Protein AF-A0A5J4PYS4-F1 (afdb_monomer)

Structure (mmCIF, N/CA/C/O backbone):
data_AF-A0A5J4PYS4-F1
#
_entry.id   AF-A0A5J4PYS4-F1
#
loop_
_atom_site.group_PDB
_atom_site.id
_atom_site.type_symbol
_atom_site.label_atom_id
_atom_site.label_alt_id
_atom_site.label_comp_id
_atom_site.label_asym_id
_atom_site.label_entity_id
_atom_site.label_seq_id
_atom_site.pdbx_PDB_ins_code
_atom_site.Cartn_x
_atom_site.Cartn_y
_atom_site.Cartn_z
_atom_site.occupancy
_atom_site.B_iso_or_equiv
_atom_site.auth_seq_id
_atom_site.auth_comp_id
_atom_site.auth_asym_id
_atom_site.auth_atom_id
_atom_site.pdbx_PDB_model_num
ATOM 1 N N . MET A 1 1 ? 14.140 6.755 12.773 1.00 70.88 1 MET A N 1
ATOM 2 C CA . MET A 1 1 ? 12.678 6.946 12.646 1.00 70.88 1 MET A CA 1
ATOM 3 C C . MET A 1 1 ? 12.234 7.919 13.729 1.00 70.88 1 MET A C 1
ATOM 5 O O . MET A 1 1 ? 12.740 7.810 14.842 1.00 70.88 1 MET A O 1
ATOM 9 N N . ASP A 1 2 ? 11.375 8.889 13.418 1.00 89.31 2 ASP A N 1
ATOM 10 C CA . ASP A 1 2 ? 10.907 9.851 14.423 1.00 89.31 2 ASP A CA 1
ATOM 11 C C . ASP A 1 2 ? 10.047 9.143 15.483 1.00 89.31 2 ASP A C 1
ATOM 13 O O . ASP A 1 2 ? 9.096 8.435 15.146 1.00 89.31 2 ASP A O 1
ATOM 17 N N . LYS A 1 3 ? 10.371 9.331 16.770 1.00 91.44 3 LYS A N 1
ATOM 18 C CA . LYS A 1 3 ? 9.675 8.670 17.887 1.00 91.44 3 LYS A CA 1
ATOM 19 C C . LYS A 1 3 ? 8.187 9.011 17.937 1.00 91.44 3 LYS A C 1
ATOM 21 O O . LYS A 1 3 ? 7.409 8.226 18.460 1.00 91.44 3 LYS A O 1
ATOM 26 N N . ARG A 1 4 ? 7.771 10.153 17.384 1.00 93.50 4 ARG A N 1
ATOM 27 C CA . ARG A 1 4 ? 6.372 10.601 17.390 1.00 93.50 4 ARG A CA 1
ATOM 28 C C . ARG A 1 4 ? 5.473 9.757 16.489 1.00 93.50 4 ARG A C 1
ATOM 30 O O . ARG A 1 4 ? 4.264 9.760 16.685 1.00 93.50 4 ARG A O 1
ATOM 37 N N . 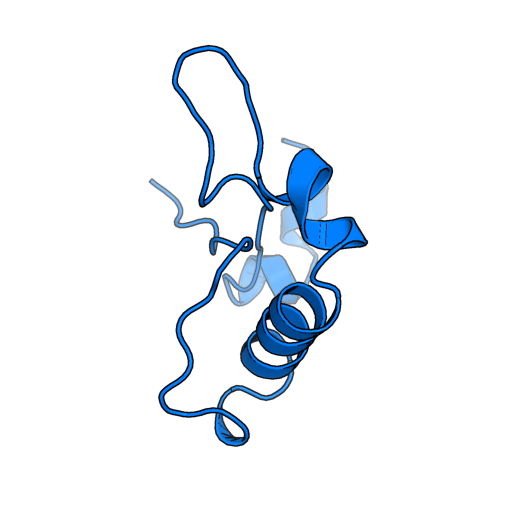TYR A 1 5 ? 6.029 8.994 15.544 1.00 90.62 5 TYR A N 1
ATOM 38 C CA . TYR A 1 5 ? 5.226 8.156 14.646 1.00 90.62 5 TYR A CA 1
ATOM 39 C C . TYR A 1 5 ? 4.469 7.040 15.370 1.00 90.62 5 TYR A C 1
ATOM 41 O O . TYR A 1 5 ? 3.411 6.625 14.900 1.00 90.62 5 TYR A O 1
ATOM 49 N N . ILE A 1 6 ? 4.933 6.634 16.557 1.00 92.31 6 ILE A N 1
ATOM 50 C CA . ILE A 1 6 ? 4.242 5.648 17.399 1.00 92.31 6 ILE A CA 1
ATOM 51 C C . ILE A 1 6 ? 2.868 6.128 17.891 1.00 92.31 6 ILE A C 1
ATOM 53 O O . ILE A 1 6 ? 2.041 5.323 18.319 1.00 92.31 6 ILE A O 1
ATOM 57 N N . LEU A 1 7 ? 2.620 7.442 17.842 1.00 95.12 7 LEU A N 1
ATOM 58 C CA . LEU A 1 7 ? 1.368 8.056 18.279 1.00 95.12 7 LEU A CA 1
ATOM 59 C C . LEU A 1 7 ? 0.252 7.918 17.234 1.00 95.12 7 LEU A C 1
ATOM 61 O O . LEU A 1 7 ? -0.921 8.090 17.562 1.00 95.12 7 LEU A O 1
ATOM 65 N N . PHE A 1 8 ? 0.581 7.606 15.977 1.00 95.25 8 PHE A N 1
ATOM 66 C CA . PHE A 1 8 ? -0.428 7.440 14.938 1.00 95.25 8 PHE A CA 1
ATOM 67 C C . PHE A 1 8 ? -1.171 6.112 15.084 1.00 95.25 8 PHE A C 1
ATOM 69 O O . PHE A 1 8 ? -0.563 5.046 15.195 1.00 95.25 8 PHE A O 1
ATOM 76 N N . LYS A 1 9 ? -2.502 6.156 14.941 1.00 95.88 9 LYS A N 1
ATOM 77 C CA . LYS A 1 9 ? -3.347 4.950 14.889 1.00 95.88 9 LYS A CA 1
ATOM 78 C C . LYS A 1 9 ? -2.891 3.972 13.803 1.00 95.88 9 LYS A C 1
ATOM 80 O O . LYS A 1 9 ? -2.955 2.767 14.013 1.00 95.88 9 LYS A O 1
ATOM 85 N N . ALA A 1 10 ? -2.421 4.481 12.662 1.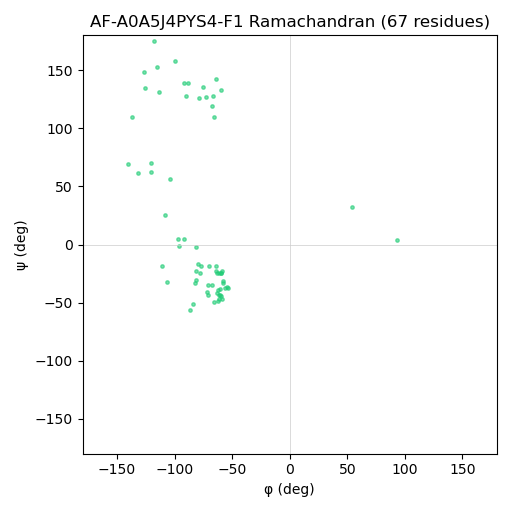00 94.00 10 ALA A N 1
ATOM 86 C CA . ALA A 1 10 ? -1.894 3.662 11.572 1.00 94.00 10 A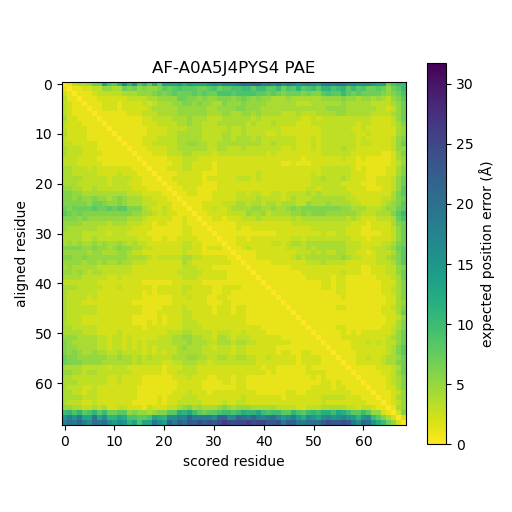LA A CA 1
ATOM 87 C C . ALA A 1 10 ? -0.686 2.822 12.022 1.00 94.00 10 ALA A C 1
ATOM 89 O O . ALA A 1 10 ? -0.654 1.621 11.767 1.00 94.00 10 ALA A O 1
ATOM 90 N N . TYR A 1 11 ? 0.250 3.419 12.768 1.00 93.50 11 TYR A N 1
ATOM 91 C CA . TYR A 1 11 ? 1.399 2.709 13.334 1.00 93.50 11 TYR A CA 1
ATOM 92 C C . TYR A 1 11 ? 0.960 1.676 14.377 1.00 93.50 11 TYR A C 1
ATOM 94 O O . TYR A 1 11 ? 1.318 0.505 14.281 1.00 93.50 11 TYR A O 1
ATOM 102 N N . GLN A 1 12 ? 0.114 2.083 15.328 1.00 93.50 12 GLN A N 1
ATOM 103 C CA . GLN A 1 12 ? -0.404 1.206 16.388 1.00 93.50 12 GLN A CA 1
ATOM 104 C C . GLN A 1 12 ? -1.157 -0.013 15.832 1.00 93.50 12 GLN A C 1
ATOM 106 O O . GLN A 1 12 ? -1.103 -1.094 16.410 1.00 93.50 12 GLN A O 1
ATOM 111 N N . ARG A 1 13 ? -1.837 0.151 14.691 1.00 93.56 13 ARG A N 1
ATOM 112 C CA . ARG A 1 13 ? -2.581 -0.908 13.990 1.00 93.56 13 ARG A CA 1
ATOM 113 C C . ARG A 1 13 ? -1.760 -1.651 12.934 1.00 93.56 13 ARG A C 1
ATOM 115 O O . ARG A 1 13 ? -2.323 -2.476 12.228 1.00 93.56 13 ARG A O 1
ATOM 122 N N . ARG A 1 14 ? -0.459 -1.362 12.802 1.00 92.56 14 ARG A N 1
ATOM 123 C CA . ARG A 1 14 ? 0.427 -1.926 11.764 1.00 92.56 14 ARG A CA 1
ATOM 124 C C . ARG A 1 14 ? -0.099 -1.741 10.329 1.00 92.56 14 ARG A C 1
ATOM 126 O O . ARG A 1 14 ? 0.169 -2.550 9.448 1.00 92.56 14 ARG A O 1
ATOM 133 N N . ASN A 1 15 ? -0.812 -0.645 10.087 1.00 94.94 15 ASN A N 1
ATOM 134 C CA . ASN A 1 15 ? -1.346 -0.251 8.783 1.00 94.94 15 ASN A CA 1
ATOM 135 C C . ASN A 1 15 ? -0.502 0.881 8.186 1.00 94.94 15 ASN A C 1
ATOM 137 O O . ASN A 1 15 ? -1.008 1.965 7.900 1.00 94.94 15 ASN A O 1
ATOM 141 N N . VAL A 1 16 ? 0.801 0.643 8.045 1.00 95.00 16 VAL A N 1
ATOM 142 C CA . VAL A 1 16 ? 1.728 1.568 7.381 1.00 95.00 16 VAL A CA 1
ATOM 143 C C . VAL A 1 16 ? 2.219 0.901 6.108 1.00 95.00 16 VAL A C 1
ATOM 145 O O . VAL A 1 16 ? 2.624 -0.258 6.148 1.00 95.00 16 VAL A O 1
ATOM 148 N N . TYR A 1 17 ? 2.176 1.626 4.995 1.00 96.44 17 TYR A N 1
ATOM 149 C CA . TYR A 1 17 ? 2.513 1.110 3.674 1.00 96.44 17 TYR A CA 1
ATOM 150 C C . TYR A 1 17 ? 3.570 1.994 3.012 1.00 96.44 17 TYR A C 1
ATOM 152 O O . TYR A 1 17 ? 3.618 3.201 3.254 1.00 96.44 17 TYR A O 1
ATOM 160 N N . ASN A 1 18 ? 4.416 1.386 2.189 1.00 95.31 18 ASN A N 1
ATOM 161 C CA . ASN A 1 18 ? 5.359 2.061 1.302 1.00 95.31 18 ASN A CA 1
ATOM 162 C C . ASN A 1 18 ? 5.018 1.723 -0.165 1.00 95.31 18 ASN A C 1
ATOM 164 O O . ASN A 1 18 ? 4.139 0.902 -0.407 1.00 95.31 18 ASN A O 1
ATOM 168 N N . THR A 1 19 ? 5.716 2.321 -1.132 1.00 96.50 19 THR A N 1
ATOM 169 C CA . THR A 1 19 ? 5.530 2.069 -2.577 1.00 96.50 19 THR A CA 1
ATOM 170 C C . THR A 1 19 ? 6.688 1.280 -3.202 1.00 96.50 19 THR A C 1
ATOM 172 O O . THR A 1 19 ? 6.974 1.415 -4.390 1.00 96.50 19 THR A O 1
ATOM 175 N N . PHE A 1 20 ? 7.415 0.491 -2.403 1.00 95.50 20 PHE A N 1
ATOM 176 C CA . PHE A 1 20 ? 8.640 -0.191 -2.834 1.00 95.50 20 PHE A CA 1
ATOM 177 C C . PHE A 1 20 ? 8.435 -1.651 -3.267 1.00 95.50 20 PHE A C 1
ATOM 179 O O . PHE A 1 20 ? 9.409 -2.318 -3.618 1.00 95.50 20 PHE A O 1
ATOM 186 N N . ARG A 1 21 ? 7.184 -2.133 -3.316 1.00 95.56 21 ARG A N 1
ATOM 187 C CA . ARG A 1 21 ? 6.844 -3.533 -3.633 1.00 95.56 21 ARG A CA 1
ATOM 188 C C . ARG A 1 21 ? 7.446 -4.027 -4.949 1.00 95.56 21 ARG A C 1
ATOM 190 O O . ARG A 1 21 ? 7.826 -5.187 -5.063 1.00 95.56 21 ARG A O 1
ATOM 197 N N . ARG A 1 22 ? 7.502 -3.152 -5.955 1.00 96.06 22 ARG A N 1
ATOM 198 C CA . ARG A 1 22 ? 7.996 -3.449 -7.307 1.00 96.06 22 ARG A CA 1
ATOM 199 C C . ARG A 1 22 ? 9.177 -2.551 -7.640 1.00 96.06 22 ARG A C 1
ATOM 201 O O . ARG A 1 22 ? 9.080 -1.638 -8.458 1.00 96.06 22 ARG A O 1
ATOM 208 N N . THR A 1 23 ? 10.287 -2.812 -6.960 1.00 96.56 23 THR A N 1
ATOM 209 C CA . THR A 1 23 ? 11.564 -2.141 -7.209 1.00 96.56 23 THR A CA 1
ATOM 210 C C . THR A 1 23 ? 12.628 -3.100 -7.707 1.00 96.56 23 THR A C 1
ATOM 212 O O . THR A 1 23 ? 12.587 -4.300 -7.438 1.00 96.56 23 THR A O 1
ATOM 215 N N . THR A 1 24 ? 13.580 -2.569 -8.471 1.00 95.62 24 THR A N 1
ATOM 216 C CA . THR A 1 24 ? 14.725 -3.335 -8.971 1.00 95.62 24 THR A CA 1
ATOM 217 C C . THR A 1 24 ? 15.971 -3.072 -8.120 1.00 95.62 24 THR A C 1
ATOM 219 O O . THR A 1 24 ? 16.079 -2.009 -7.504 1.00 95.62 24 THR A O 1
ATOM 222 N N . PRO A 1 25 ? 16.972 -3.976 -8.122 1.00 95.56 25 PRO A N 1
ATOM 223 C CA . PRO A 1 25 ? 18.241 -3.747 -7.423 1.00 95.56 25 PRO A CA 1
ATOM 224 C C . PRO A 1 25 ? 18.998 -2.493 -7.888 1.00 95.56 25 PRO A C 1
ATOM 226 O O . PRO A 1 25 ? 19.802 -1.948 -7.140 1.00 95.56 25 PRO A O 1
ATOM 229 N N . ALA A 1 26 ? 18.735 -2.028 -9.11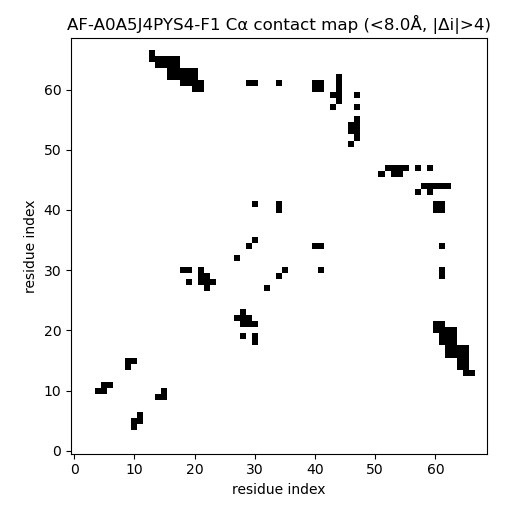4 1.00 96.00 26 ALA A N 1
ATOM 230 C CA . ALA A 1 26 ? 19.317 -0.809 -9.672 1.00 96.00 26 ALA A CA 1
ATOM 231 C C . ALA A 1 26 ? 18.594 0.480 -9.223 1.00 96.00 26 ALA A C 1
ATOM 233 O O . ALA A 1 26 ? 19.010 1.570 -9.606 1.00 96.00 26 ALA A O 1
ATOM 234 N N . GLY A 1 27 ? 17.522 0.373 -8.428 1.00 93.25 27 GLY A N 1
ATOM 235 C CA . GLY A 1 27 ? 16.767 1.513 -7.899 1.00 93.25 27 GLY A CA 1
ATOM 236 C C . GLY A 1 27 ? 15.562 1.947 -8.740 1.00 93.25 27 GLY A C 1
ATOM 237 O O . GLY A 1 27 ? 14.913 2.928 -8.384 1.00 93.25 27 GLY A O 1
ATOM 238 N N . GLY A 1 28 ? 15.236 1.225 -9.818 1.00 96.00 28 GLY A N 1
ATOM 239 C CA . GLY A 1 28 ? 14.005 1.458 -10.581 1.00 96.00 28 GLY A CA 1
ATOM 240 C C . GLY A 1 28 ? 12.773 1.176 -9.722 1.00 96.00 28 GLY A C 1
ATOM 241 O O . GLY A 1 28 ? 12.790 0.244 -8.910 1.00 96.00 28 GLY A O 1
ATOM 242 N N . ASN A 1 29 ? 11.720 1.978 -9.878 1.00 96.94 29 ASN A N 1
ATOM 243 C CA . ASN A 1 29 ? 10.501 1.863 -9.079 1.00 96.94 29 ASN A CA 1
ATOM 244 C C . ASN A 1 29 ? 9.261 2.003 -9.968 1.00 96.94 29 ASN A C 1
ATOM 246 O O . ASN A 1 29 ? 8.915 3.099 -10.413 1.00 96.94 29 ASN A O 1
ATOM 250 N N . ASP A 1 30 ? 8.550 0.888 -10.145 1.00 96.69 30 ASP A N 1
ATOM 251 C CA . ASP A 1 30 ? 7.391 0.796 -11.037 1.00 96.69 30 ASP A CA 1
ATOM 252 C C . ASP A 1 30 ? 6.226 1.707 -10.607 1.00 96.69 30 ASP A C 1
ATOM 254 O O . ASP A 1 30 ? 5.434 2.134 -11.445 1.00 96.69 30 ASP A O 1
ATOM 258 N N . TYR A 1 31 ? 6.135 2.074 -9.320 1.00 97.12 31 TYR A N 1
ATOM 259 C CA . TYR A 1 31 ? 5.161 3.068 -8.853 1.00 97.12 31 TYR A CA 1
ATOM 260 C C . TYR A 1 31 ? 5.386 4.431 -9.517 1.00 97.12 31 TYR A C 1
ATOM 262 O O . TYR A 1 31 ? 4.429 5.078 -9.938 1.00 97.12 31 TYR A O 1
ATOM 270 N N . TRP A 1 32 ? 6.644 4.865 -9.630 1.00 95.62 32 TRP A N 1
ATOM 271 C CA . TRP A 1 32 ? 6.991 6.162 -10.217 1.00 95.62 32 TRP A CA 1
ATOM 272 C C . TRP A 1 32 ? 7.017 6.131 -11.743 1.00 95.62 32 TRP A C 1
ATOM 274 O O . TRP A 1 32 ? 6.718 7.138 -12.377 1.00 95.62 32 TRP A O 1
ATOM 284 N N . GLU A 1 33 ? 7.355 4.984 -12.325 1.00 94.88 33 GLU A N 1
ATOM 285 C CA . GLU A 1 33 ? 7.491 4.819 -13.773 1.00 94.88 33 GLU A CA 1
ATOM 286 C C . GLU A 1 33 ? 6.139 4.546 -14.449 1.00 94.88 33 GLU A C 1
ATOM 288 O O . GLU A 1 33 ? 5.765 5.235 -15.397 1.00 94.88 33 GLU A O 1
ATOM 293 N N . ASN A 1 34 ? 5.376 3.571 -13.946 1.00 95.44 34 ASN A N 1
ATOM 294 C CA . ASN A 1 34 ? 4.142 3.096 -14.574 1.00 95.44 34 ASN A CA 1
ATOM 295 C C . ASN A 1 34 ? 2.875 3.463 -13.787 1.00 95.44 34 ASN A C 1
ATOM 297 O O . ASN A 1 34 ? 1.789 3.479 -14.359 1.00 95.44 34 ASN A O 1
ATOM 301 N N . GLY A 1 35 ? 2.977 3.806 -12.499 1.00 95.81 35 GLY A N 1
ATOM 302 C CA . GLY A 1 35 ? 1.807 4.162 -11.682 1.00 95.81 35 GLY A CA 1
ATOM 303 C C . GLY A 1 35 ? 1.004 5.346 -12.236 1.00 95.81 35 GLY A C 1
ATOM 304 O O . GLY A 1 35 ? -0.221 5.360 -12.132 1.00 95.81 35 GLY A O 1
ATOM 305 N N . VAL A 1 36 ? 1.665 6.300 -12.903 1.00 94.12 36 VAL A N 1
ATOM 306 C CA . VAL A 1 36 ? 0.999 7.431 -13.581 1.00 94.12 36 VAL A CA 1
ATOM 307 C C . VAL A 1 36 ? 0.244 6.982 -14.837 1.00 94.12 36 VAL A C 1
ATOM 309 O O . VAL A 1 36 ? -0.820 7.516 -15.139 1.00 94.12 36 VAL A O 1
ATOM 312 N N . ALA A 1 37 ? 0.772 5.991 -15.560 1.00 97.38 37 ALA A N 1
ATOM 313 C CA . ALA A 1 37 ? 0.138 5.427 -16.752 1.00 97.38 37 ALA A CA 1
ATOM 314 C C . ALA A 1 37 ? -0.957 4.397 -16.415 1.00 97.38 37 ALA A C 1
ATOM 316 O O . ALA A 1 37 ? -1.856 4.168 -17.223 1.00 97.38 37 ALA A O 1
ATOM 317 N N . ARG A 1 38 ? -0.900 3.795 -15.220 1.00 97.75 38 ARG A N 1
ATOM 318 C CA . ARG A 1 38 ? -1.867 2.825 -14.684 1.00 97.75 38 ARG A CA 1
ATOM 319 C C . ARG A 1 38 ? -2.503 3.316 -13.379 1.00 97.75 38 ARG A C 1
ATOM 321 O O . ARG A 1 38 ? -2.371 2.666 -12.335 1.00 97.75 38 ARG A O 1
ATOM 328 N N . PRO A 1 39 ? -3.233 4.450 -13.423 1.00 97.06 39 PRO A N 1
ATOM 329 C CA . PRO A 1 39 ? -3.914 4.977 -12.246 1.00 97.06 39 PRO A CA 1
ATOM 330 C C . PRO A 1 39 ? -4.970 4.003 -11.710 1.00 97.06 39 PRO A C 1
ATOM 332 O O . PRO A 1 39 ? -5.271 4.030 -10.524 1.00 97.06 39 PRO A O 1
ATOM 335 N N . ASP A 1 40 ? -5.503 3.108 -12.544 1.00 98.06 40 ASP A N 1
ATOM 336 C CA . ASP A 1 40 ? -6.425 2.047 -12.141 1.00 98.06 40 ASP A CA 1
ATOM 337 C C . ASP A 1 40 ? -5.802 1.079 -11.120 1.00 98.06 40 ASP A C 1
ATOM 339 O O . ASP A 1 40 ? -6.432 0.765 -10.109 1.00 98.06 40 ASP A O 1
ATOM 343 N N . LEU A 1 41 ? -4.548 0.661 -11.327 1.00 98.12 41 LEU A N 1
ATOM 344 C CA . LEU A 1 41 ? -3.826 -0.214 -10.395 1.00 98.12 41 LEU A CA 1
ATOM 345 C C . LEU A 1 41 ? -3.444 0.535 -9.112 1.00 98.12 41 LEU A C 1
ATOM 347 O O . LEU A 1 41 ? -3.605 0.012 -8.011 1.00 98.12 41 LEU A O 1
ATOM 351 N N . LEU A 1 42 ? -3.005 1.791 -9.240 1.00 97.38 42 LEU A N 1
ATOM 352 C CA . LEU A 1 42 ? -2.691 2.641 -8.089 1.00 97.38 42 LEU A CA 1
ATOM 353 C C . LEU A 1 42 ? -3.927 2.867 -7.208 1.00 97.38 42 LEU A C 1
ATOM 355 O O . LEU A 1 42 ? -3.861 2.710 -5.989 1.00 97.38 42 LEU A O 1
ATOM 359 N N . LEU A 1 43 ? -5.067 3.206 -7.810 1.00 97.94 43 LEU A N 1
ATOM 360 C CA . LEU A 1 43 ? -6.316 3.406 -7.078 1.00 97.94 43 LEU A CA 1
ATOM 361 C C . LEU A 1 43 ? -6.844 2.095 -6.487 1.00 97.94 43 LEU A C 1
ATOM 363 O O . LEU A 1 43 ? -7.372 2.114 -5.377 1.00 97.94 43 LEU A O 1
ATOM 367 N N . SER A 1 44 ? -6.656 0.958 -7.163 1.00 98.44 44 SER A N 1
ATOM 368 C CA . SER A 1 44 ? -7.029 -0.358 -6.625 1.00 98.44 44 SER A CA 1
ATOM 369 C C . SER A 1 44 ? -6.246 -0.702 -5.353 1.00 98.44 44 SER A C 1
ATOM 371 O O . SER A 1 44 ? -6.846 -1.177 -4.386 1.00 98.44 44 SER A O 1
ATOM 373 N N . ASP A 1 45 ? -4.949 -0.368 -5.282 1.00 98.25 45 ASP A N 1
ATOM 374 C CA . ASP A 1 45 ? -4.163 -0.481 -4.042 1.00 98.25 45 ASP A CA 1
ATOM 375 C C . ASP A 1 45 ? -4.766 0.364 -2.914 1.00 98.25 45 ASP A C 1
ATOM 377 O O . ASP A 1 45 ? -4.959 -0.127 -1.799 1.00 98.25 45 ASP A O 1
ATOM 381 N N . MET A 1 46 ? -5.117 1.622 -3.203 1.00 97.69 46 MET A N 1
ATOM 382 C CA . MET A 1 46 ? -5.723 2.515 -2.210 1.00 97.69 46 MET A CA 1
ATOM 383 C C . MET A 1 46 ? -7.080 1.993 -1.723 1.00 97.69 46 MET A C 1
ATOM 385 O O . MET A 1 46 ? -7.348 2.018 -0.520 1.00 97.69 46 MET A O 1
ATOM 389 N N . ILE A 1 47 ? -7.922 1.482 -2.628 1.00 98.25 47 ILE A N 1
ATOM 390 C CA . ILE A 1 47 ? -9.217 0.883 -2.280 1.00 98.25 47 ILE A CA 1
ATOM 391 C C . ILE A 1 47 ? -9.002 -0.338 -1.390 1.00 98.25 47 ILE A C 1
ATOM 393 O O . ILE A 1 47 ? -9.615 -0.415 -0.329 1.00 98.25 47 ILE A O 1
ATOM 397 N N . LYS A 1 48 ? -8.103 -1.258 -1.759 1.00 98.00 48 LYS A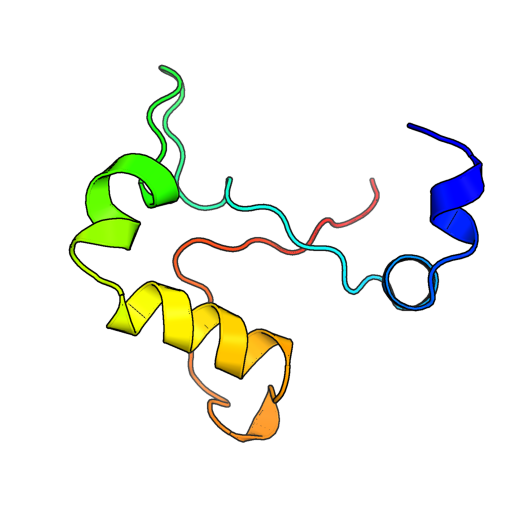 N 1
ATOM 398 C CA . LYS A 1 48 ? -7.816 -2.459 -0.962 1.00 98.00 48 LYS A CA 1
ATOM 399 C C . LYS A 1 48 ? -7.297 -2.122 0.436 1.00 98.00 48 LYS A C 1
ATOM 401 O O . LYS A 1 48 ? -7.661 -2.792 1.398 1.00 98.00 48 LYS A O 1
ATOM 406 N N . ILE A 1 49 ? -6.466 -1.089 0.572 1.00 97.06 49 ILE A N 1
ATOM 407 C CA . ILE A 1 49 ? -5.913 -0.667 1.868 1.00 97.06 49 ILE A CA 1
ATOM 408 C C . ILE A 1 49 ? -6.981 -0.018 2.757 1.00 97.06 49 ILE A C 1
ATOM 410 O O . ILE A 1 49 ? -7.033 -0.296 3.956 1.00 97.06 49 ILE A O 1
ATOM 414 N N . CYS A 1 50 ? -7.826 0.846 2.191 1.00 96.44 50 CYS A N 1
ATOM 415 C CA . CYS A 1 50 ? -8.843 1.586 2.943 1.00 96.44 50 CYS A CA 1
ATOM 416 C C . CYS A 1 50 ? -10.119 0.769 3.202 1.00 96.44 50 CYS A C 1
ATOM 418 O O . CYS A 1 50 ? -10.761 0.941 4.238 1.00 96.44 50 CYS A O 1
ATOM 420 N N . HIS A 1 51 ? -10.478 -0.115 2.271 1.00 97.00 51 HIS A N 1
ATOM 421 C CA . HIS A 1 51 ? -11.719 -0.889 2.238 1.00 97.00 51 HIS A CA 1
ATOM 422 C C . HIS A 1 51 ? -11.444 -2.330 1.758 1.00 97.00 51 HIS A C 1
ATOM 424 O O . HIS A 1 51 ? -11.854 -2.709 0.657 1.00 97.00 51 HIS A O 1
ATOM 430 N N . PRO A 1 52 ? -10.746 -3.155 2.562 1.00 95.56 52 PRO A N 1
ATOM 431 C CA . PRO A 1 52 ? -10.238 -4.463 2.133 1.00 95.56 52 PRO A CA 1
ATOM 432 C C . PRO A 1 52 ? -11.313 -5.450 1.667 1.00 95.56 52 PRO A C 1
ATOM 434 O O . PRO A 1 52 ? -11.006 -6.331 0.858 1.00 95.56 52 PRO A O 1
ATOM 437 N N . ASP A 1 53 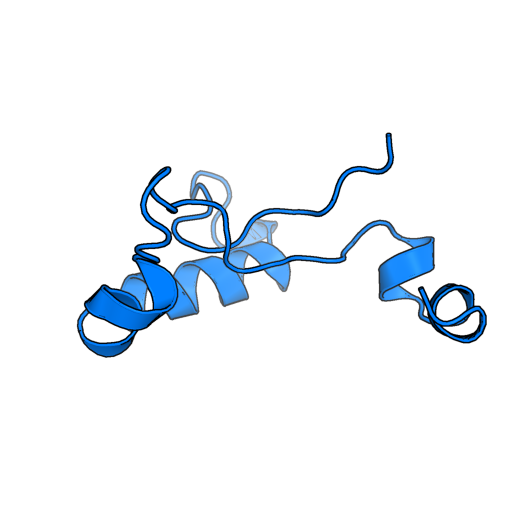? -12.546 -5.268 2.142 1.00 97.44 53 ASP A N 1
ATOM 438 C CA . ASP A 1 53 ? -13.704 -6.108 1.832 1.00 97.44 53 ASP A CA 1
ATOM 439 C C . ASP A 1 53 ? -14.301 -5.827 0.442 1.00 97.44 53 ASP A C 1
ATOM 441 O O . ASP A 1 53 ? -15.020 -6.666 -0.091 1.00 97.44 53 ASP A O 1
ATOM 445 N N . LEU A 1 54 ? -14.009 -4.668 -0.167 1.00 97.88 54 LEU A N 1
ATOM 446 C CA . LEU A 1 54 ? -14.522 -4.320 -1.502 1.00 97.88 54 LEU A CA 1
ATOM 447 C C . LEU A 1 54 ? -13.760 -5.016 -2.633 1.00 97.88 54 LEU A C 1
ATOM 449 O O . LEU A 1 54 ? -14.305 -5.192 -3.717 1.00 97.88 54 LEU A O 1
ATOM 453 N N . LEU A 1 55 ? -12.506 -5.397 -2.388 1.00 97.50 55 LEU A N 1
ATOM 454 C CA . LEU A 1 55 ? -11.646 -6.078 -3.355 1.00 97.50 55 LEU A CA 1
ATOM 455 C C . LEU A 1 55 ? -10.985 -7.299 -2.694 1.00 97.50 55 LEU A C 1
ATOM 457 O O . LEU A 1 55 ? -9.763 -7.315 -2.547 1.00 97.50 55 LEU A O 1
ATOM 461 N N . PRO A 1 56 ? -11.749 -8.304 -2.227 1.00 95.75 56 PRO A N 1
ATOM 462 C CA . PRO A 1 56 ? -11.234 -9.384 -1.378 1.00 95.75 56 PRO A CA 1
ATOM 463 C C . PRO A 1 56 ? -10.054 -10.130 -2.015 1.00 95.75 56 PRO A C 1
ATOM 465 O O . PRO A 1 56 ? -9.063 -10.371 -1.324 1.00 95.75 56 PRO A O 1
ATOM 468 N N . ASP A 1 57 ? -10.104 -10.334 -3.331 1.00 96.81 57 ASP A N 1
ATOM 469 C CA . ASP A 1 57 ? -9.122 -11.111 -4.097 1.00 96.81 57 ASP A CA 1
ATOM 470 C C . ASP A 1 57 ? -8.021 -10.261 -4.756 1.00 96.81 57 ASP A C 1
ATOM 472 O O . ASP A 1 57 ? -7.133 -10.795 -5.415 1.00 96.81 57 ASP A O 1
ATOM 476 N N . TYR A 1 58 ? -8.062 -8.932 -4.607 1.00 97.62 58 TYR A N 1
ATOM 477 C CA . TYR A 1 58 ? -7.040 -8.059 -5.183 1.00 97.62 58 TYR A CA 1
ATOM 478 C C . TYR A 1 58 ? -5.765 -8.061 -4.336 1.00 97.62 58 TYR A C 1
ATOM 480 O O . TYR A 1 58 ? -5.789 -7.751 -3.138 1.00 97.62 58 TYR A O 1
ATOM 488 N N . GLU A 1 59 ? -4.639 -8.347 -4.984 1.00 97.06 59 GLU A N 1
ATOM 489 C CA . GLU A 1 59 ? -3.308 -8.193 -4.408 1.00 97.06 59 GLU A CA 1
ATOM 490 C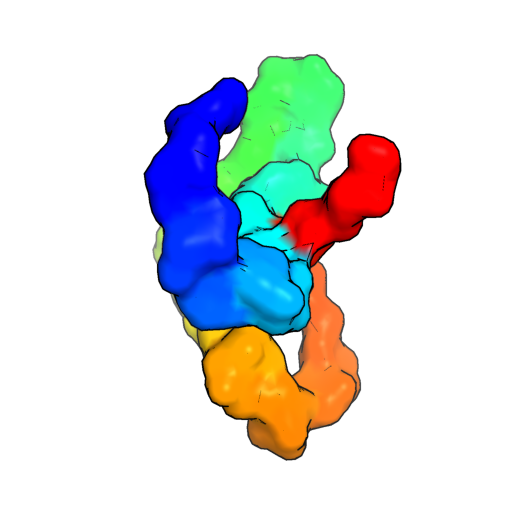 C . GLU A 1 59 ? -2.734 -6.815 -4.730 1.00 97.06 59 GLU A C 1
ATOM 492 O O . GLU A 1 59 ? -2.847 -6.328 -5.853 1.00 97.06 59 GLU A O 1
ATOM 497 N N . LEU A 1 60 ? -2.072 -6.198 -3.748 1.00 97.81 60 LEU A N 1
ATOM 498 C CA . LEU A 1 60 ? -1.442 -4.895 -3.946 1.00 97.81 60 LEU A CA 1
ATOM 499 C C . LEU A 1 60 ? -0.394 -4.967 -5.065 1.00 97.81 60 LEU A C 1
ATOM 501 O O . LEU A 1 60 ? 0.455 -5.863 -5.082 1.00 97.81 60 LEU A O 1
ATOM 505 N N . THR A 1 61 ? -0.438 -4.000 -5.976 1.00 98.06 61 THR A N 1
ATOM 506 C CA . THR A 1 61 ? 0.472 -3.895 -7.117 1.00 98.06 61 THR A CA 1
ATOM 507 C C . THR A 1 61 ? 1.740 -3.146 -6.726 1.00 98.06 61 THR A C 1
ATOM 509 O O . THR A 1 61 ? 2.843 -3.667 -6.877 1.00 98.06 61 THR A O 1
ATOM 512 N N . TYR A 1 62 ? 1.602 -1.923 -6.219 1.00 98.00 62 TYR A N 1
ATOM 513 C CA . TYR A 1 62 ? 2.712 -1.013 -5.941 1.00 98.00 62 TYR A CA 1
ATOM 514 C C . TYR A 1 62 ? 2.997 -0.867 -4.449 1.00 98.00 62 TYR A C 1
ATOM 516 O O . TYR A 1 62 ? 4.145 -0.646 -4.054 1.00 98.00 62 TYR A O 1
ATOM 524 N N . MET A 1 63 ? 1.958 -0.963 -3.619 1.00 97.44 63 MET A N 1
ATOM 525 C CA . MET A 1 63 ? 2.064 -0.734 -2.188 1.00 97.44 63 MET A CA 1
ATOM 526 C C . MET A 1 63 ? 2.424 -2.003 -1.420 1.00 97.44 63 MET A C 1
ATOM 528 O O . MET A 1 63 ? 1.887 -3.079 -1.662 1.00 97.44 63 MET A O 1
ATOM 532 N N . GLU A 1 64 ? 3.304 -1.875 -0.435 1.00 96.00 64 GLU A N 1
ATOM 533 C CA . GLU A 1 64 ? 3.669 -2.953 0.481 1.00 96.00 64 GLU A CA 1
ATOM 534 C C . GLU A 1 64 ? 3.486 -2.503 1.926 1.00 96.00 64 GLU A C 1
ATOM 536 O O . GLU A 1 64 ? 3.885 -1.403 2.312 1.00 96.00 64 GLU A O 1
ATOM 541 N N . ARG A 1 65 ? 2.878 -3.367 2.743 1.00 95.44 65 ARG A N 1
ATOM 542 C CA . ARG A 1 65 ? 2.730 -3.123 4.177 1.00 95.44 65 ARG A CA 1
ATOM 543 C C . ARG A 1 65 ? 4.078 -3.288 4.865 1.00 95.44 65 ARG A C 1
ATOM 545 O O . ARG A 1 65 ? 4.681 -4.353 4.785 1.00 95.44 65 ARG A O 1
ATOM 552 N N . LEU A 1 66 ? 4.490 -2.282 5.627 1.00 92.38 66 LEU A N 1
ATOM 553 C CA . LEU A 1 66 ? 5.666 -2.373 6.481 1.00 92.38 66 LEU A CA 1
ATOM 554 C C . LEU A 1 66 ? 5.418 -3.393 7.593 1.00 92.38 66 LEU A C 1
ATOM 556 O O . LEU A 1 66 ? 4.641 -3.153 8.520 1.00 92.38 66 LEU A O 1
ATOM 560 N N . THR A 1 67 ? 6.098 -4.529 7.519 1.00 81.75 67 THR A N 1
ATOM 561 C CA . THR A 1 67 ? 6.195 -5.474 8.629 1.00 81.75 67 THR A CA 1
ATOM 562 C C . THR A 1 67 ? 7.410 -5.118 9.474 1.00 81.75 67 THR A C 1
ATOM 564 O O . THR A 1 67 ? 8.509 -4.944 8.954 1.00 81.75 67 THR A O 1
ATOM 567 N N . SER A 1 68 ? 7.220 -4.974 10.783 1.00 62.00 68 SER A N 1
ATOM 568 C CA . SER A 1 68 ? 8.333 -4.823 11.721 1.00 62.00 68 SER A CA 1
ATOM 569 C C . SER A 1 68 ? 9.123 -6.134 11.777 1.00 62.00 68 SER A C 1
ATOM 571 O O . SER A 1 68 ? 8.538 -7.151 12.148 1.00 62.00 68 SER A O 1
ATOM 573 N N . ASN A 1 69 ? 10.407 -6.094 11.414 1.00 44.81 69 ASN A N 1
ATOM 574 C CA . ASN A 1 69 ? 11.413 -7.039 11.913 1.00 44.8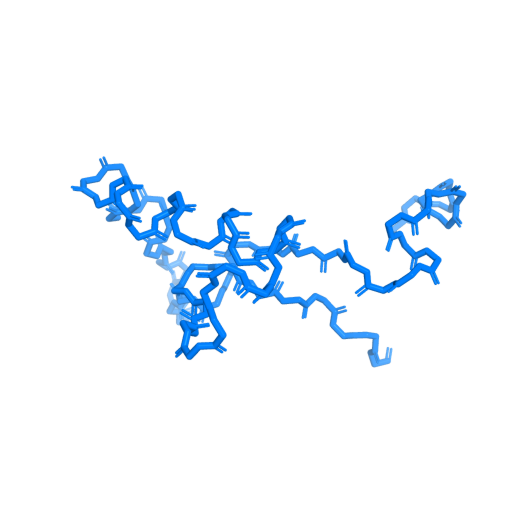1 69 ASN A CA 1
ATOM 575 C C . ASN A 1 69 ? 12.023 -6.482 13.199 1.00 44.81 69 ASN A C 1
ATOM 577 O O . ASN A 1 69 ? 12.169 -5.237 13.274 1.00 44.81 69 ASN A O 1
#

pLDDT: mean 94.06, std 8.17, range [44.81, 98.44]

Solvent-accessible surface area (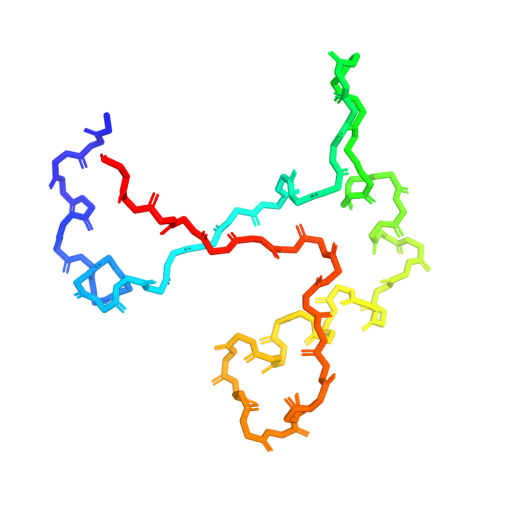backbone atoms only — not comparable to full-atom values): 4237 Å² total; per-residue (Å²): 131,70,78,69,54,67,74,37,67,42,52,73,67,58,63,39,70,47,59,64,62,46,54,48,99,88,68,50,44,46,45,79,70,44,28,79,81,36,49,69,54,51,49,48,34,52,44,34,74,78,42,46,81,81,38,72,87,65,74,61,66,34,51,33,71,59,72,88,128

Organism: NCBI:txid433724

Mean predicted aligned error: 3.31 Å

Foldseek 3Di:
DDPCVCVDPCNVVLLDKDQQPDADPVGDGCCVVCCVVCVVLVVVLVCCSVPVPVCVPDDRDGMDRDDDD

Radius of gyration: 13.48 Å; Cα contacts (8 Å, |Δi|>4): 72; chains: 1; bounding box: 34×22×35 Å

Sequence (69 aa):
MDKRYILFKAYQRRNVYNTFRRTTPAGGNDYWENGVARPDLLLSDMIKICHPDLLPDYELTYMERLTSN

Secondary structure (DSSP, 8-state):
--GGGGGSHHHHTT--EES-TTB-TTS-BHHHHTTTT-HHHHHHHHHHHH-TTTSTTPPPSS-EE----